Protein AF-A0A7J7K7X4-F1 (afdb_monomer)

Solvent-accessible surface area (backbone atoms only — not comparable to full-atom values): 6561 Å² total; per-residue (Å²): 119,65,66,62,53,52,51,54,50,49,52,53,44,46,75,70,38,30,32,57,57,53,58,51,73,90,39,52,44,64,34,58,81,95,41,101,43,37,88,40,77,41,82,55,85,66,88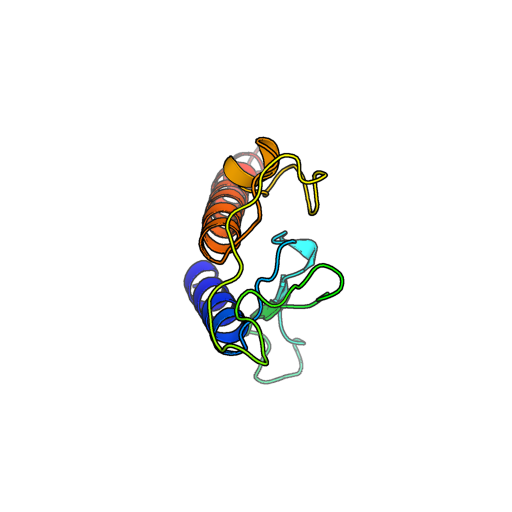,66,42,43,72,44,40,40,88,86,78,70,39,69,62,77,88,47,66,84,42,78,82,69,59,49,81,90,21,53,25,71,56,41,76,68,12,33,62,80,48,68,67,38,47,53,46,8,48,51,44,47,52,50,47,57,62,50,53,66,64,66,73,75,120

Nearest PDB structures (foldseek):
  2c47-assembly1_A  TM=9.979E-01  e=3.226E-15  Homo sapiens
  2izt-assembly1_A  TM=9.983E-01  e=2.068E-14  Homo sapiens
  5x18-assembly2_B  TM=9.748E-01  e=9.515E-14  Saccharomyces cerevisiae S288C
  6u6a-assembly1_A  TM=9.753E-01  e=1.087E-13  Candida albicans SC5314
  1csn-assembly1_A  TM=9.791E-01  e=1.514E-13  Schizosaccharomyces pombe

Structure (mmCIF, N/CA/C/O backbone):
data_AF-A0A7J7K7X4-F1
#
_entry.id   AF-A0A7J7K7X4-F1
#
loop_
_atom_site.group_PDB
_atom_site.id
_atom_site.type_symbol
_atom_site.label_atom_id
_atom_site.label_alt_id
_atom_site.label_comp_id
_atom_site.label_asym_id
_atom_site.label_entity_id
_atom_site.label_seq_id
_atom_site.pdbx_PDB_ins_code
_atom_site.Cartn_x
_atom_site.Cartn_y
_atom_site.Cartn_z
_atom_site.occupancy
_atom_site.B_iso_or_equiv
_atom_site.auth_seq_id
_atom_site.auth_comp_id
_atom_site.auth_asym_id
_atom_site.auth_atom_id
_atom_site.pdbx_PDB_model_num
ATOM 1 N N . MET A 1 1 ? 8.097 -9.548 -14.650 1.00 83.56 1 MET A N 1
ATOM 2 C CA . MET A 1 1 ? 7.019 -9.747 -13.651 1.00 83.56 1 MET A CA 1
ATOM 3 C C . MET A 1 1 ? 7.135 -8.717 -12.516 1.00 83.56 1 MET A C 1
ATOM 5 O O . MET A 1 1 ? 7.481 -9.081 -11.399 1.00 83.56 1 MET A O 1
ATOM 9 N N . ILE A 1 2 ? 6.899 -7.426 -12.792 1.00 95.00 2 ILE A N 1
ATOM 10 C CA . ILE A 1 2 ? 6.917 -6.367 -11.757 1.00 95.00 2 ILE A CA 1
ATOM 11 C C . ILE A 1 2 ? 5.682 -6.499 -10.858 1.00 95.00 2 ILE A C 1
ATOM 13 O O . ILE A 1 2 ? 5.827 -6.635 -9.649 1.00 95.00 2 ILE A O 1
ATOM 17 N N . ALA A 1 3 ? 4.490 -6.555 -11.464 1.00 97.38 3 ALA A N 1
ATOM 18 C CA . ALA A 1 3 ? 3.219 -6.642 -10.746 1.00 97.38 3 ALA A CA 1
ATOM 19 C C . ALA A 1 3 ? 3.177 -7.806 -9.745 1.00 97.38 3 ALA A C 1
ATOM 21 O O . ALA A 1 3 ? 2.852 -7.588 -8.586 1.00 97.38 3 ALA A O 1
ATOM 22 N N . VAL A 1 4 ? 3.603 -9.007 -10.160 1.00 98.25 4 VAL A N 1
ATOM 23 C CA . VAL A 1 4 ? 3.660 -10.190 -9.280 1.00 98.25 4 VAL A CA 1
ATOM 24 C C . VAL A 1 4 ? 4.536 -9.928 -8.054 1.00 98.25 4 VAL A C 1
ATOM 26 O O . VAL A 1 4 ? 4.071 -10.087 -6.936 1.00 98.25 4 VAL A O 1
ATOM 29 N N . GLN A 1 5 ? 5.763 -9.420 -8.238 1.00 98.44 5 GLN A N 1
ATOM 30 C CA . GLN A 1 5 ? 6.630 -9.115 -7.096 1.00 98.44 5 GLN A CA 1
ATOM 31 C C . GLN A 1 5 ? 6.014 -8.076 -6.156 1.00 98.44 5 GLN A C 1
ATOM 33 O O . GLN A 1 5 ? 6.204 -8.177 -4.951 1.00 98.44 5 GLN A O 1
ATOM 38 N N . LEU A 1 6 ? 5.321 -7.070 -6.691 1.00 98.62 6 LEU A N 1
ATOM 39 C CA . LEU A 1 6 ? 4.706 -6.012 -5.891 1.00 98.62 6 LEU A CA 1
ATOM 40 C C . LEU A 1 6 ? 3.491 -6.504 -5.101 1.00 98.62 6 LEU A C 1
ATOM 42 O O . LEU A 1 6 ? 3.343 -6.123 -3.942 1.00 98.62 6 LEU A O 1
ATOM 46 N N . VAL A 1 7 ? 2.685 -7.394 -5.684 1.00 98.69 7 VAL A N 1
ATOM 47 C CA . VAL A 1 7 ? 1.612 -8.090 -4.963 1.00 98.69 7 VAL A CA 1
ATOM 48 C C . VAL A 1 7 ? 2.201 -8.949 -3.844 1.00 98.69 7 VAL A C 1
ATOM 50 O O . VAL A 1 7 ? 1.769 -8.794 -2.707 1.00 98.69 7 VAL A O 1
ATOM 53 N N . ASP A 1 8 ? 3.262 -9.725 -4.104 1.00 98.56 8 ASP A N 1
ATOM 54 C CA . ASP A 1 8 ? 3.941 -10.516 -3.064 1.00 98.56 8 ASP A CA 1
ATOM 55 C C . ASP A 1 8 ? 4.492 -9.630 -1.928 1.00 98.56 8 ASP A C 1
ATOM 57 O O . ASP A 1 8 ? 4.488 -10.011 -0.757 1.00 98.56 8 ASP A O 1
ATOM 61 N N . ARG A 1 9 ? 5.014 -8.430 -2.247 1.00 98.62 9 ARG A N 1
ATOM 62 C CA . ARG A 1 9 ? 5.463 -7.478 -1.211 1.00 98.62 9 ARG A CA 1
ATOM 63 C C . ARG A 1 9 ? 4.298 -6.983 -0.377 1.00 98.62 9 ARG A C 1
ATOM 65 O O . ARG A 1 9 ? 4.439 -6.913 0.841 1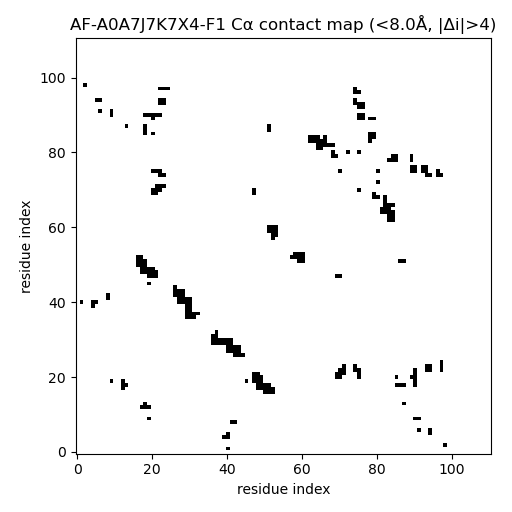.00 98.62 9 ARG A O 1
ATOM 72 N N . MET A 1 10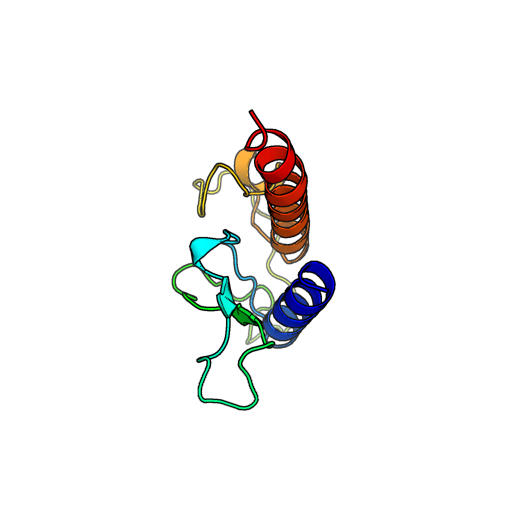 ? 3.185 -6.645 -1.016 1.00 98.81 10 MET A N 1
ATOM 73 C CA . MET A 1 10 ? 2.021 -6.140 -0.308 1.00 98.81 10 MET A CA 1
ATOM 74 C C . MET A 1 10 ? 1.386 -7.223 0.566 1.00 98.81 10 MET A C 1
ATOM 76 O O . MET A 1 10 ? 1.103 -6.971 1.733 1.00 98.81 10 MET A O 1
ATOM 80 N N . GLU A 1 11 ? 1.284 -8.451 0.058 1.00 98.88 11 GLU A N 1
ATOM 81 C CA . GLU A 1 11 ? 0.865 -9.619 0.835 1.00 98.88 11 GLU A CA 1
ATOM 82 C C . GLU A 1 11 ? 1.762 -9.820 2.062 1.00 98.88 11 GLU A C 1
ATOM 84 O O . GLU A 1 11 ? 1.263 -9.985 3.176 1.00 98.88 11 GLU A O 1
ATOM 89 N N . TYR A 1 12 ? 3.087 -9.734 1.896 1.00 98.81 12 TYR A N 1
ATOM 90 C CA . TYR A 1 12 ? 4.008 -9.848 3.024 1.00 98.81 12 TYR A CA 1
ATOM 91 C C . TYR A 1 12 ? 3.790 -8.743 4.068 1.00 98.81 12 TYR A C 1
ATOM 93 O O . TYR A 1 12 ? 3.731 -9.050 5.259 1.00 98.81 12 TYR A O 1
ATOM 101 N N . VAL A 1 13 ? 3.620 -7.481 3.659 1.00 98.81 13 VAL A N 1
ATOM 102 C CA . VAL A 1 13 ? 3.296 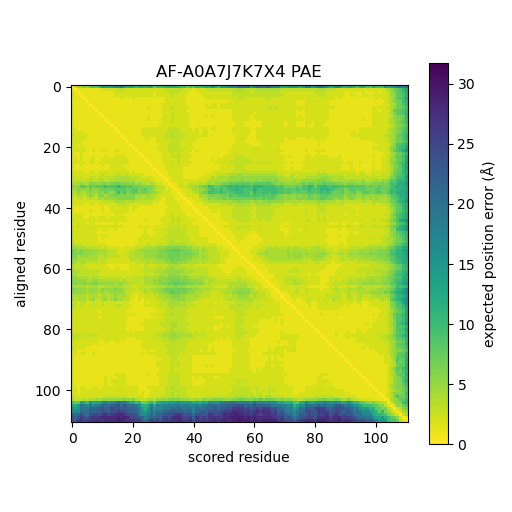-6.373 4.580 1.00 98.81 13 VAL A CA 1
ATOM 103 C C . VAL A 1 13 ? 1.982 -6.649 5.320 1.00 98.81 13 VAL A C 1
ATOM 105 O O . VAL A 1 13 ? 1.933 -6.567 6.549 1.00 98.81 13 VAL A O 1
ATOM 108 N N . HIS A 1 14 ? 0.946 -7.082 4.600 1.00 98.88 14 HIS A N 1
ATOM 109 C CA . HIS A 1 14 ? -0.362 -7.420 5.168 1.00 98.88 14 HIS A CA 1
ATOM 110 C C . HIS A 1 14 ? -0.303 -8.615 6.129 1.00 98.88 14 HIS A C 1
ATOM 112 O O . HIS A 1 14 ? -1.036 -8.637 7.121 1.00 98.88 14 HIS A O 1
ATOM 118 N N . SER A 1 15 ? 0.600 -9.574 5.893 1.00 98.56 15 SER A N 1
ATOM 119 C CA . SER A 1 15 ? 0.865 -10.707 6.797 1.00 98.56 15 SER A CA 1
ATOM 120 C C . SER A 1 15 ? 1.500 -10.282 8.127 1.00 98.56 15 SER A C 1
ATOM 122 O O . SER A 1 15 ? 1.459 -11.027 9.104 1.00 98.56 15 SER A O 1
ATOM 124 N N . LYS A 1 16 ? 2.076 -9.075 8.184 1.00 98.38 16 LYS A N 1
ATOM 125 C CA . LYS A 1 16 ? 2.609 -8.455 9.404 1.00 98.38 16 LYS A CA 1
ATOM 126 C C . LYS A 1 16 ? 1.604 -7.525 10.081 1.00 98.38 16 LYS A C 1
ATOM 128 O O . LYS A 1 16 ? 2.009 -6.701 10.887 1.00 98.38 16 LYS A O 1
ATOM 133 N N . ASN A 1 17 ? 0.309 -7.666 9.775 1.00 98.50 17 ASN A N 1
ATOM 134 C CA . ASN A 1 17 ? -0.784 -6.849 10.316 1.00 98.50 17 ASN A CA 1
ATOM 135 C C . ASN A 1 17 ? -0.713 -5.357 9.955 1.00 98.50 17 ASN A C 1
ATOM 137 O O . ASN A 1 17 ? -1.425 -4.549 10.549 1.00 98.50 17 ASN A O 1
ATOM 141 N N . LEU A 1 18 ? 0.083 -4.994 8.947 1.00 98.75 18 LEU A N 1
ATOM 142 C CA . LEU A 1 18 ? 0.256 -3.620 8.484 1.00 9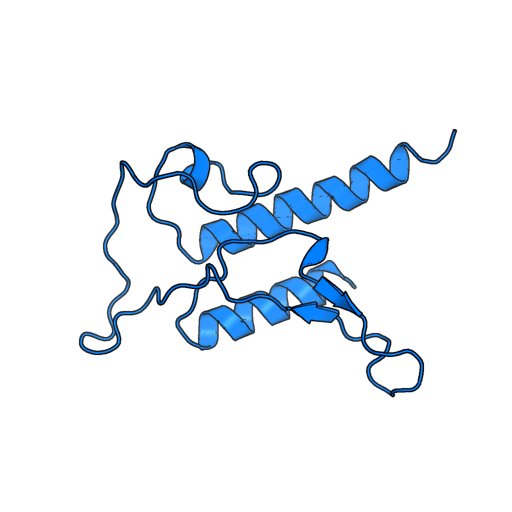8.75 18 LEU A CA 1
ATOM 143 C C . LEU A 1 18 ? -0.456 -3.391 7.150 1.00 98.75 18 LEU A C 1
ATOM 145 O O . LEU A 1 18 ? -0.525 -4.287 6.318 1.00 98.75 18 LEU A O 1
ATOM 149 N N . ILE A 1 19 ? -0.952 -2.178 6.943 1.00 98.81 19 ILE A N 1
ATOM 150 C CA . ILE A 1 19 ? -1.280 -1.614 5.627 1.00 98.81 19 ILE A CA 1
ATOM 151 C C . ILE A 1 19 ? -0.261 -0.529 5.295 1.00 98.81 19 ILE A C 1
ATOM 153 O O . ILE A 1 19 ? 0.231 0.155 6.197 1.00 98.81 19 ILE A O 1
ATOM 157 N N . TYR A 1 20 ? 0.075 -0.387 4.017 1.00 98.88 20 TYR A N 1
ATOM 158 C CA . TYR A 1 20 ? 1.210 0.422 3.577 1.00 98.88 20 TYR A CA 1
ATOM 159 C C . TYR A 1 20 ? 0.855 1.897 3.349 1.00 98.88 20 TYR A C 1
ATOM 161 O O . TYR A 1 20 ? 1.586 2.781 3.789 1.00 98.88 20 TYR A O 1
ATOM 169 N N . ARG A 1 21 ? -0.300 2.162 2.729 1.00 98.69 21 ARG A N 1
ATOM 170 C CA . ARG A 1 21 ? -0.954 3.476 2.577 1.00 98.69 21 ARG A CA 1
ATOM 171 C C . ARG A 1 21 ? -0.267 4.523 1.693 1.00 98.69 21 ARG A C 1
ATOM 173 O O . ARG A 1 21 ? -0.900 5.541 1.420 1.00 98.69 21 ARG A O 1
ATOM 180 N N . ASP A 1 22 ? 0.952 4.297 1.202 1.00 98.56 22 ASP A N 1
ATOM 181 C CA . ASP A 1 22 ? 1.641 5.235 0.294 1.00 98.56 22 ASP A CA 1
ATOM 182 C C . ASP A 1 22 ? 2.247 4.554 -0.939 1.00 98.56 22 ASP A C 1
ATOM 184 O O . ASP A 1 22 ? 3.423 4.705 -1.268 1.00 98.56 22 ASP A O 1
ATOM 188 N N . VAL A 1 23 ? 1.430 3.757 -1.631 1.00 98.69 23 VAL A N 1
ATOM 189 C CA . VAL A 1 23 ? 1.823 3.107 -2.886 1.00 98.69 23 VAL A CA 1
ATOM 190 C C . VAL A 1 23 ? 2.133 4.163 -3.948 1.00 98.69 23 VAL A C 1
ATOM 192 O O . VAL A 1 23 ? 1.247 4.894 -4.388 1.00 98.69 23 VAL A O 1
ATOM 195 N N . LYS A 1 24 ? 3.394 4.206 -4.382 1.00 98.19 24 LYS A N 1
ATOM 196 C CA . LYS A 1 24 ? 3.885 5.043 -5.480 1.00 98.19 24 LYS A CA 1
ATOM 197 C C . LYS A 1 24 ? 5.194 4.471 -6.046 1.00 98.19 24 LYS A C 1
ATOM 199 O O . LYS A 1 24 ? 5.917 3.814 -5.292 1.00 98.19 24 LYS A O 1
ATOM 204 N N . PRO A 1 25 ? 5.522 4.690 -7.334 1.00 97.88 25 PRO A N 1
ATOM 205 C CA . PRO A 1 25 ? 6.728 4.145 -7.964 1.00 97.88 25 PRO A CA 1
ATOM 206 C C . PRO A 1 25 ? 8.022 4.423 -7.194 1.00 97.88 25 PRO A C 1
ATOM 208 O O . PRO A 1 25 ? 8.890 3.560 -7.111 1.00 97.88 25 PRO A O 1
ATOM 211 N N . GLU A 1 26 ? 8.129 5.609 -6.601 1.00 98.12 26 GLU A N 1
ATOM 212 C CA . GLU A 1 26 ? 9.307 6.110 -5.894 1.00 98.12 26 GLU A CA 1
ATOM 213 C C . GLU A 1 26 ? 9.669 5.257 -4.669 1.00 98.12 26 GLU A C 1
ATOM 215 O O . GLU A 1 26 ? 10.837 5.187 -4.288 1.00 98.12 26 GLU A O 1
ATOM 220 N N . ASN A 1 27 ? 8.689 4.556 -4.090 1.00 98.69 27 ASN A N 1
ATOM 221 C CA . ASN A 1 27 ? 8.887 3.702 -2.922 1.00 98.69 27 ASN A CA 1
ATOM 222 C C . ASN A 1 27 ? 9.210 2.237 -3.273 1.00 98.69 27 ASN A C 1
ATOM 224 O O . ASN A 1 27 ? 9.367 1.404 -2.373 1.00 98.69 27 ASN A O 1
ATOM 228 N N . PHE A 1 28 ? 9.330 1.900 -4.562 1.00 98.25 28 PHE A N 1
ATOM 229 C CA . PHE A 1 28 ? 9.690 0.559 -5.019 1.00 98.25 28 PHE A CA 1
ATOM 230 C C . PHE A 1 28 ? 11.035 0.560 -5.743 1.00 98.25 28 PHE A C 1
ATOM 232 O O . PHE A 1 28 ? 11.159 1.028 -6.872 1.00 98.25 28 PHE A O 1
ATOM 239 N N . LEU A 1 29 ? 12.055 -0.021 -5.106 1.00 97.88 29 LEU A N 1
ATOM 240 C CA . LEU A 1 29 ? 13.433 0.016 -5.598 1.00 97.88 29 LEU A CA 1
ATOM 241 C C . LEU A 1 29 ? 13.928 -1.360 -6.044 1.00 97.88 29 LEU A C 1
ATOM 243 O O . LEU A 1 29 ? 13.658 -2.384 -5.410 1.00 97.88 29 LEU A O 1
ATOM 247 N N . ILE A 1 30 ? 14.720 -1.387 -7.114 1.00 96.94 30 ILE A N 1
ATOM 248 C CA . ILE A 1 30 ? 15.429 -2.596 -7.547 1.00 96.94 30 ILE A CA 1
ATOM 249 C C . ILE A 1 30 ? 16.683 -2.820 -6.699 1.00 96.94 30 ILE A C 1
ATOM 251 O O . ILE A 1 30 ? 17.320 -1.878 -6.225 1.00 96.94 30 ILE A O 1
ATOM 255 N N . GLY A 1 31 ? 17.053 -4.084 -6.492 1.00 95.50 31 GLY A N 1
ATOM 256 C CA . GLY A 1 31 ? 18.297 -4.410 -5.801 1.00 95.50 31 GLY A CA 1
ATOM 257 C C . GLY A 1 31 ? 19.535 -3.876 -6.532 1.00 95.50 31 GLY A C 1
ATOM 258 O O . GLY A 1 31 ? 19.538 -3.660 -7.743 1.00 95.50 31 GLY A O 1
ATOM 259 N N . ARG A 1 32 ? 20.632 -3.698 -5.790 1.00 95.31 32 ARG A N 1
ATOM 260 C CA . ARG A 1 32 ? 21.904 -3.203 -6.342 1.00 95.31 32 ARG A CA 1
ATOM 261 C C . ARG A 1 32 ? 22.440 -4.142 -7.429 1.00 95.31 32 ARG A C 1
ATOM 263 O O . ARG A 1 32 ? 22.470 -5.358 -7.221 1.00 95.31 32 ARG A O 1
ATOM 270 N N . GLN A 1 33 ? 22.941 -3.567 -8.526 1.00 93.62 33 GLN A N 1
ATOM 271 C CA . GLN A 1 33 ? 23.456 -4.305 -9.691 1.00 93.62 33 GLN A CA 1
ATOM 272 C C . GLN A 1 33 ? 24.557 -5.316 -9.340 1.00 93.62 33 GLN A C 1
ATOM 274 O O . GLN A 1 33 ? 24.574 -6.412 -9.886 1.00 93.62 33 GLN A O 1
ATOM 279 N N . SER A 1 34 ? 25.425 -4.990 -8.379 1.00 94.75 34 SER A N 1
ATOM 280 C CA . SER A 1 34 ? 26.516 -5.862 -7.922 1.00 94.75 34 SER A CA 1
ATOM 281 C C . SER A 1 34 ? 26.065 -7.063 -7.078 1.00 94.75 34 SER A C 1
ATOM 283 O O . SER A 1 34 ? 26.897 -7.826 -6.594 1.00 94.75 34 SER A O 1
ATOM 285 N N . THR A 1 35 ? 24.759 -7.241 -6.853 1.00 93.56 35 THR A N 1
ATOM 286 C CA . THR A 1 35 ? 24.218 -8.298 -5.990 1.00 93.56 35 THR A CA 1
ATOM 287 C C . THR A 1 35 ? 23.350 -9.273 -6.775 1.00 93.56 35 THR A C 1
ATOM 289 O O . THR A 1 35 ? 22.673 -8.898 -7.730 1.00 93.56 35 THR A O 1
ATOM 292 N N . ARG A 1 36 ? 23.236 -10.515 -6.283 1.00 92.94 36 ARG A N 1
ATOM 293 C CA . ARG A 1 36 ? 22.290 -11.520 -6.814 1.00 92.94 36 ARG A CA 1
ATOM 294 C C . ARG A 1 36 ? 20.807 -11.123 -6.671 1.00 92.94 36 ARG A C 1
ATOM 296 O O . ARG A 1 36 ? 19.932 -11.864 -7.103 1.00 92.94 36 ARG A O 1
ATOM 303 N N . ARG A 1 37 ? 20.510 -9.974 -6.047 1.00 91.62 37 ARG A N 1
ATOM 304 C CA . ARG A 1 37 ? 19.160 -9.429 -5.829 1.00 91.62 37 ARG A CA 1
ATOM 305 C C . ARG A 1 37 ? 18.806 -8.291 -6.792 1.00 91.62 37 ARG A C 1
ATOM 307 O O . ARG A 1 37 ? 17.775 -7.660 -6.605 1.00 91.62 37 ARG A O 1
ATOM 314 N N . ASN A 1 38 ? 19.619 -8.027 -7.813 1.00 92.75 38 ASN A N 1
ATOM 315 C CA . ASN A 1 38 ? 19.382 -6.974 -8.810 1.00 92.75 38 ASN A CA 1
ATOM 316 C C . ASN A 1 38 ? 18.003 -7.040 -9.508 1.00 92.75 38 ASN A C 1
ATOM 318 O O . ASN A 1 38 ? 17.459 -6.014 -9.893 1.00 92.75 38 ASN A O 1
ATOM 322 N N . HIS A 1 39 ? 17.409 -8.229 -9.621 1.00 93.50 39 HIS A N 1
ATOM 323 C CA . HIS A 1 39 ? 16.077 -8.454 -10.197 1.00 93.50 39 HIS A CA 1
ATOM 324 C C . HIS A 1 39 ? 14.926 -8.377 -9.172 1.00 93.50 39 HIS A C 1
ATOM 326 O O . HIS A 1 39 ? 13.756 -8.516 -9.542 1.00 93.50 39 HIS A O 1
ATOM 332 N N . LYS A 1 40 ? 15.238 -8.220 -7.877 1.00 96.81 40 LYS A N 1
ATOM 333 C CA . LYS A 1 40 ? 14.247 -8.153 -6.797 1.00 96.81 40 LYS A CA 1
ATOM 334 C C . 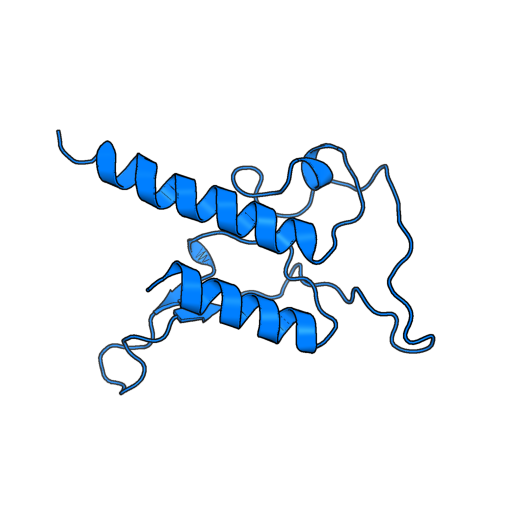LYS A 1 40 ? 13.808 -6.714 -6.570 1.00 96.81 40 LYS A C 1
ATOM 336 O O . LYS A 1 40 ? 14.646 -5.830 -6.395 1.00 96.81 40 LYS A O 1
ATOM 341 N N . ILE A 1 41 ? 12.495 -6.517 -6.504 1.00 97.94 41 ILE A N 1
ATOM 342 C CA . ILE A 1 41 ? 11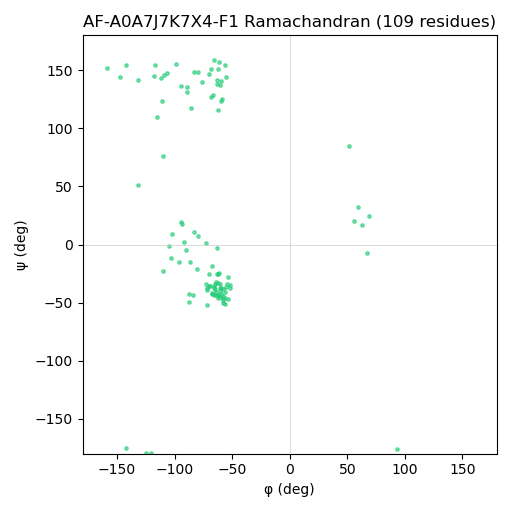.890 -5.248 -6.098 1.00 97.94 41 ILE A CA 1
ATOM 343 C C . ILE A 1 41 ? 11.696 -5.255 -4.582 1.00 97.94 41 ILE A C 1
ATOM 345 O O . ILE A 1 41 ? 11.261 -6.260 -4.006 1.00 97.94 41 ILE A O 1
ATOM 349 N N . HIS A 1 42 ? 12.044 -4.144 -3.946 1.00 97.81 42 HIS A N 1
ATOM 350 C CA . HIS A 1 42 ? 11.941 -3.902 -2.514 1.00 97.81 42 HIS A CA 1
ATOM 351 C C . HIS A 1 42 ? 10.977 -2.745 -2.280 1.00 97.81 42 HIS A C 1
ATOM 353 O O . HIS A 1 42 ? 10.941 -1.809 -3.072 1.00 97.81 42 HIS A O 1
ATOM 359 N N . ILE A 1 43 ? 10.219 -2.824 -1.193 1.00 98.38 43 ILE A N 1
ATOM 360 C CA . ILE A 1 43 ? 9.397 -1.727 -0.689 1.00 98.38 43 ILE A CA 1
ATOM 361 C C . ILE A 1 43 ? 10.203 -0.968 0.370 1.00 98.38 43 ILE A C 1
ATOM 363 O O . ILE A 1 43 ? 10.887 -1.595 1.185 1.00 98.38 43 ILE A O 1
ATOM 367 N N . ILE A 1 44 ? 10.161 0.359 0.332 1.00 98.44 44 ILE A N 1
ATOM 368 C CA . ILE A 1 44 ? 10.809 1.245 1.310 1.00 98.44 44 ILE A CA 1
ATOM 369 C C . ILE A 1 44 ? 9.782 2.202 1.923 1.00 98.44 44 ILE A C 1
ATOM 371 O O . ILE A 1 44 ? 8.612 2.124 1.583 1.00 98.44 44 ILE A O 1
ATOM 375 N N . ASP A 1 45 ? 10.220 3.084 2.822 1.00 98.06 45 ASP A N 1
ATOM 376 C CA . ASP A 1 45 ? 9.408 4.155 3.420 1.00 98.06 45 ASP A CA 1
ATOM 377 C C . ASP A 1 45 ? 8.069 3.684 4.020 1.00 98.06 45 ASP A C 1
ATOM 379 O O . ASP A 1 45 ? 7.011 3.727 3.400 1.00 98.06 45 ASP A O 1
ATOM 383 N N . PHE A 1 46 ? 8.127 3.228 5.271 1.00 98.44 46 PHE A N 1
ATOM 384 C CA . PHE A 1 46 ? 6.956 2.814 6.046 1.00 98.44 46 PHE A CA 1
ATOM 385 C C . PHE A 1 46 ? 6.389 3.956 6.908 1.00 98.44 46 PHE A C 1
ATOM 387 O O . PHE A 1 46 ? 5.635 3.691 7.841 1.00 98.44 46 PHE A O 1
ATOM 394 N N . GLY A 1 47 ? 6.731 5.221 6.623 1.00 98.38 47 GLY A N 1
ATOM 395 C CA . GLY A 1 47 ? 6.352 6.362 7.466 1.00 98.38 47 GLY A CA 1
ATOM 396 C C . GLY A 1 47 ? 4.839 6.577 7.611 1.00 98.38 47 GLY A C 1
ATOM 397 O O . GLY A 1 47 ? 4.391 7.132 8.611 1.00 98.38 47 GLY A O 1
ATOM 398 N N . LEU A 1 48 ? 4.044 6.107 6.642 1.00 98.31 48 LEU A N 1
ATOM 399 C CA . LEU A 1 48 ? 2.576 6.186 6.657 1.00 98.31 48 LEU A CA 1
ATOM 400 C C . LEU A 1 48 ? 1.883 4.852 6.965 1.00 98.31 48 LEU A C 1
ATOM 402 O O . LEU A 1 48 ? 0.646 4.814 7.041 1.00 98.31 48 LEU A O 1
ATOM 406 N N . ALA A 1 49 ? 2.659 3.783 7.161 1.00 98.44 49 ALA A N 1
ATOM 407 C CA . ALA A 1 49 ? 2.129 2.461 7.449 1.00 98.44 49 ALA A CA 1
ATOM 408 C C . ALA A 1 49 ? 1.344 2.456 8.766 1.00 98.44 49 ALA A C 1
ATOM 410 O O . ALA A 1 49 ? 1.589 3.247 9.679 1.00 98.44 49 ALA A O 1
ATOM 411 N N . LYS A 1 50 ? 0.360 1.563 8.859 1.00 98.12 50 LYS A N 1
ATOM 412 C CA . LYS A 1 50 ? -0.541 1.492 10.011 1.00 98.12 50 LYS A CA 1
ATOM 413 C C . LYS A 1 50 ? -0.968 0.057 10.278 1.00 98.12 50 LYS A C 1
ATOM 415 O O . LYS A 1 50 ? -1.203 -0.696 9.339 1.00 98.12 50 LYS A O 1
ATOM 420 N N . GLU A 1 51 ? -1.128 -0.306 11.546 1.00 98.44 51 GLU A N 1
ATOM 421 C CA . GLU A 1 51 ? -1.728 -1.586 11.921 1.00 98.44 51 GLU A CA 1
ATOM 422 C C . GLU A 1 51 ? -3.221 -1.620 11.560 1.00 98.44 51 GLU A C 1
ATOM 424 O O . GLU A 1 51 ? -3.990 -0.726 11.924 1.00 98.44 51 GLU A O 1
ATOM 429 N N . TYR A 1 52 ? -3.635 -2.650 10.817 1.00 98.56 52 TYR A N 1
ATOM 430 C CA . TYR A 1 52 ? -5.045 -2.886 10.479 1.00 98.56 52 TYR A CA 1
ATOM 431 C C . TYR A 1 52 ? -5.673 -4.012 11.310 1.00 98.56 52 TYR A C 1
ATOM 433 O O . TYR A 1 52 ? -6.895 -4.165 11.293 1.00 98.56 52 TYR A O 1
ATOM 441 N N . ILE A 1 53 ? -4.853 -4.774 12.038 1.00 98.44 53 ILE A N 1
ATOM 442 C CA . ILE A 1 53 ? -5.281 -5.695 13.090 1.00 98.44 53 ILE A CA 1
ATOM 443 C C . ILE A 1 53 ? -4.813 -5.117 14.418 1.00 98.44 53 ILE A C 1
ATOM 445 O O . ILE A 1 53 ? -3.626 -4.873 14.599 1.00 98.44 53 ILE A O 1
ATOM 449 N N . ASP A 1 54 ? -5.751 -4.919 15.331 1.00 95.12 54 ASP A N 1
ATOM 450 C CA . ASP A 1 54 ? -5.481 -4.435 16.676 1.00 95.12 54 ASP A CA 1
ATOM 451 C C . ASP A 1 54 ? -4.677 -5.492 17.473 1.00 95.12 54 ASP A C 1
ATOM 453 O O . ASP A 1 54 ? -5.054 -6.675 17.486 1.00 95.12 54 ASP A O 1
ATOM 457 N N . PRO A 1 55 ? -3.546 -5.114 18.097 1.00 91.88 55 PRO A N 1
ATOM 458 C CA . PRO A 1 55 ? -2.623 -6.066 18.704 1.00 91.88 55 PRO A CA 1
ATOM 459 C C . PRO A 1 55 ? -3.191 -6.737 19.957 1.00 91.88 55 PRO A C 1
ATOM 461 O O . PRO A 1 55 ? -2.799 -7.873 20.238 1.00 91.88 55 PRO A O 1
ATOM 464 N N . ASP A 1 56 ? -4.131 -6.103 20.656 1.00 95.44 56 ASP A N 1
ATOM 465 C CA . ASP A 1 56 ? -4.712 -6.617 21.896 1.00 95.44 56 ASP A CA 1
ATOM 466 C C . ASP A 1 56 ? -5.911 -7.522 21.601 1.00 95.44 56 ASP A C 1
ATOM 468 O O . ASP A 1 56 ? -6.000 -8.659 22.064 1.00 95.44 56 ASP A O 1
ATOM 472 N N . THR A 1 57 ? -6.827 -7.044 20.762 1.00 96.94 57 THR A N 1
ATOM 473 C CA . THR A 1 57 ? -8.088 -7.727 20.450 1.00 96.94 57 THR A CA 1
ATOM 474 C C . THR A 1 57 ? -7.970 -8.733 19.307 1.00 96.94 57 THR A C 1
ATOM 476 O O . THR A 1 57 ? -8.880 -9.542 19.118 1.00 96.94 57 THR A O 1
ATOM 479 N N . LYS A 1 58 ? -6.885 -8.675 18.520 1.00 97.00 58 LYS A N 1
ATOM 480 C CA . LYS A 1 58 ? -6.672 -9.451 17.281 1.00 97.00 58 LYS A CA 1
ATOM 481 C C . LYS A 1 58 ? -7.777 -9.266 16.235 1.00 97.00 58 LYS A C 1
ATOM 483 O O . LYS A 1 58 ? -7.935 -10.094 15.338 1.00 97.00 58 LYS A O 1
ATOM 488 N N . LYS A 1 59 ? -8.547 -8.180 16.332 1.00 98.25 59 LYS A N 1
ATOM 489 C CA . LYS A 1 59 ? -9.637 -7.850 15.406 1.00 98.25 59 LYS A CA 1
ATOM 490 C C . LYS A 1 59 ? -9.185 -6.828 14.375 1.00 98.25 59 LYS A C 1
ATOM 492 O O . LYS A 1 59 ? -8.283 -6.033 14.612 1.00 98.25 59 LYS A O 1
ATOM 497 N N . HIS A 1 60 ? -9.853 -6.835 13.227 1.00 98.62 60 HIS A N 1
ATOM 498 C CA . HIS A 1 60 ? -9.678 -5.792 12.224 1.00 98.62 60 HIS A CA 1
ATOM 499 C C . HIS A 1 60 ? -10.122 -4.431 12.779 1.00 98.62 60 HIS A C 1
ATOM 501 O O . HIS A 1 60 ? -11.137 -4.353 13.476 1.00 98.62 60 HIS A O 1
ATOM 507 N N . ILE A 1 61 ? -9.400 -3.360 12.433 1.00 97.88 61 ILE A N 1
ATOM 508 C CA . ILE A 1 61 ? -9.777 -1.988 12.795 1.00 97.88 61 ILE A CA 1
ATOM 509 C C . ILE A 1 61 ? -11.205 -1.667 12.320 1.00 97.88 61 ILE A C 1
ATOM 511 O O . ILE A 1 61 ? -11.615 -2.122 11.245 1.00 97.88 61 ILE A O 1
ATOM 515 N N . PRO A 1 62 ? -11.982 -0.884 13.088 1.00 97.69 62 PRO A N 1
ATOM 516 C CA . PRO A 1 62 ? -13.334 -0.524 12.692 1.00 97.69 62 PRO A CA 1
ATOM 517 C C . PRO A 1 62 ? -13.316 0.403 11.476 1.00 97.69 62 PRO A C 1
ATOM 519 O O . PRO A 1 62 ? -12.399 1.208 11.292 1.00 97.69 62 PRO A O 1
ATOM 522 N N . PHE A 1 63 ? -14.374 0.326 10.675 1.00 98.00 63 PHE A N 1
ATOM 523 C CA . PHE A 1 63 ? -14.622 1.293 9.615 1.00 98.00 63 PHE A CA 1
ATOM 524 C C . PHE A 1 63 ? -14.838 2.695 10.205 1.00 98.00 63 PHE A C 1
ATOM 526 O O . PHE A 1 63 ? -15.513 2.850 11.224 1.00 98.00 63 PHE A O 1
ATOM 533 N N . LYS A 1 64 ? -14.259 3.712 9.562 1.00 97.81 64 LYS A N 1
ATOM 534 C CA . LYS A 1 64 ? -14.447 5.131 9.892 1.00 97.81 64 LYS A CA 1
ATOM 535 C C . LYS A 1 64 ? -14.499 5.949 8.606 1.00 97.81 64 LYS A C 1
ATOM 537 O O . LYS A 1 64 ? -13.903 5.561 7.603 1.00 97.81 64 LYS A O 1
ATOM 542 N N . GLU A 1 65 ? -15.157 7.095 8.676 1.00 97.50 65 GLU A N 1
ATOM 543 C CA . GLU A 1 65 ? -15.196 8.106 7.616 1.00 97.50 65 GLU A CA 1
ATOM 544 C C . GLU A 1 65 ? -14.634 9.435 8.139 1.00 97.50 65 GLU A C 1
ATOM 546 O O . GLU A 1 65 ? -14.203 9.518 9.294 1.00 97.50 65 GLU A O 1
ATOM 551 N N . ASN A 1 66 ? -14.621 10.468 7.293 1.00 96.88 66 ASN A N 1
ATOM 552 C CA . ASN A 1 66 ? -14.079 11.797 7.600 1.00 96.88 66 ASN A CA 1
ATOM 553 C C . ASN A 1 66 ? -12.586 11.779 7.983 1.00 96.88 66 ASN A C 1
ATOM 555 O O . ASN A 1 66 ? -12.121 12.571 8.802 1.00 96.88 66 ASN A O 1
ATOM 559 N N . LYS A 1 67 ? -11.819 10.850 7.406 1.00 97.31 67 LYS A N 1
ATOM 560 C CA . LYS A 1 67 ? -10.360 10.804 7.530 1.00 97.31 67 LYS A CA 1
ATOM 561 C C . LYS A 1 67 ? -9.729 11.871 6.639 1.00 97.31 67 LYS A C 1
ATOM 563 O O . LYS A 1 67 ? -10.127 12.032 5.489 1.00 97.31 67 LYS A O 1
ATOM 568 N N . SER A 1 68 ? -8.691 12.536 7.140 1.00 94.88 68 SER A N 1
ATOM 569 C CA . SER A 1 68 ? -7.831 13.379 6.307 1.00 94.88 68 SER A CA 1
ATOM 570 C C . SER A 1 68 ? -7.178 12.550 5.201 1.00 94.88 68 SER A C 1
ATOM 572 O O . SER A 1 68 ? -6.725 11.426 5.453 1.00 94.88 68 SER A O 1
ATOM 574 N N . LEU A 1 69 ? -7.078 13.118 3.997 1.00 93.94 69 LEU A N 1
ATOM 575 C CA . LEU A 1 69 ? -6.370 12.477 2.893 1.00 93.94 69 LEU A CA 1
ATOM 576 C C . LEU A 1 69 ? -4.915 12.222 3.302 1.00 93.94 69 LEU A C 1
ATOM 578 O O . LEU A 1 69 ? -4.207 13.128 3.734 1.00 93.94 69 LEU A O 1
ATOM 582 N N . THR A 1 70 ? -4.484 10.969 3.188 1.00 95.31 70 THR A N 1
ATOM 583 C CA . THR A 1 70 ? -3.115 10.540 3.488 1.00 95.31 70 THR A CA 1
ATOM 584 C C . THR A 1 70 ? -2.595 9.689 2.337 1.00 95.31 70 THR A C 1
ATOM 586 O O . THR A 1 70 ? -3.340 8.873 1.796 1.00 95.31 70 THR A O 1
ATOM 589 N N . GLY A 1 71 ? -1.316 9.853 2.000 1.00 96.19 71 GLY A N 1
ATOM 590 C CA . GLY A 1 71 ? -0.672 9.185 0.869 1.00 96.19 71 GLY A CA 1
ATOM 591 C C . GLY A 1 71 ? -0.707 10.025 -0.409 1.00 96.19 71 GLY A C 1
ATOM 592 O O . GLY A 1 71 ? -1.146 11.177 -0.422 1.00 96.19 71 GLY A O 1
ATOM 593 N N . THR A 1 72 ? -0.220 9.447 -1.502 1.00 97.56 72 THR A N 1
ATOM 594 C CA . THR A 1 72 ? -0.032 10.160 -2.772 1.00 97.56 72 THR A CA 1
ATOM 595 C C . THR A 1 72 ? -1.304 10.188 -3.633 1.00 97.56 72 THR A C 1
ATOM 597 O O . THR A 1 72 ? -1.778 9.153 -4.103 1.00 97.56 72 THR A O 1
ATOM 600 N N . ALA A 1 73 ? -1.840 11.391 -3.893 1.00 97.25 73 ALA A N 1
ATOM 601 C CA . ALA A 1 73 ? -3.153 11.617 -4.52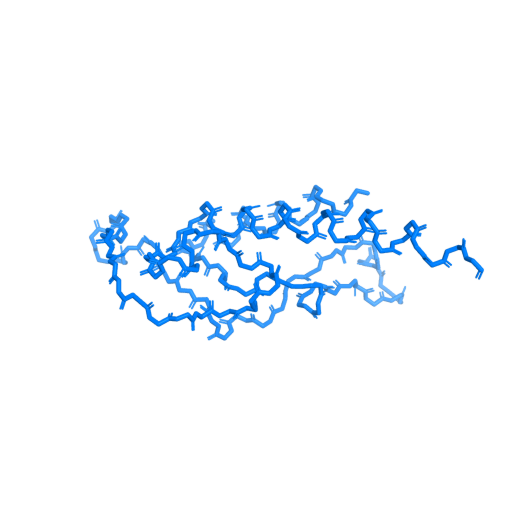8 1.00 97.25 73 ALA A CA 1
ATOM 602 C C . ALA A 1 73 ? -3.357 10.919 -5.884 1.00 97.25 73 ALA A C 1
ATOM 604 O O . ALA A 1 73 ? -4.464 10.481 -6.189 1.00 97.25 73 ALA A O 1
ATOM 605 N N . ARG A 1 74 ? -2.290 10.795 -6.686 1.00 97.62 74 ARG A N 1
ATOM 606 C CA . ARG A 1 74 ? -2.332 10.159 -8.014 1.00 97.62 74 ARG A CA 1
ATOM 607 C C . ARG A 1 74 ? -2.672 8.668 -7.954 1.00 97.62 74 ARG A C 1
ATOM 609 O O . ARG A 1 74 ? -3.289 8.162 -8.884 1.00 97.62 74 ARG A O 1
ATOM 616 N N . TYR A 1 75 ? -2.229 7.974 -6.908 1.00 98.31 75 TYR A N 1
ATOM 617 C CA . TYR A 1 75 ? -2.300 6.513 -6.833 1.00 98.31 75 TYR A CA 1
ATOM 618 C C . TYR A 1 75 ? -3.319 6.023 -5.807 1.00 98.31 75 TYR A C 1
ATOM 620 O O . TYR A 1 75 ? -3.792 4.901 -5.937 1.00 98.31 75 TYR A O 1
ATOM 628 N N . MET A 1 76 ? -3.675 6.830 -4.803 1.00 98.38 76 MET A N 1
ATOM 629 C CA . MET A 1 76 ? -4.591 6.409 -3.737 1.00 98.38 76 MET A CA 1
ATOM 630 C C . MET A 1 76 ? -5.953 5.917 -4.259 1.00 98.38 76 MET A C 1
ATOM 632 O O . MET A 1 76 ? -6.410 6.311 -5.332 1.00 98.38 76 MET A O 1
ATOM 636 N N . SER A 1 77 ? -6.605 5.061 -3.472 1.00 98.75 77 SER A N 1
ATOM 637 C CA . SER A 1 77 ? -7.918 4.503 -3.802 1.00 98.75 77 SER A CA 1
ATOM 638 C C . SER A 1 77 ? -9.022 5.564 -3.826 1.00 98.75 77 SER A C 1
ATOM 640 O O . SER A 1 77 ? -8.947 6.596 -3.150 1.00 98.75 77 SER A O 1
ATOM 642 N N . ILE A 1 78 ? -10.118 5.259 -4.517 1.00 98.62 78 ILE A N 1
ATOM 643 C CA . ILE A 1 78 ? -11.366 6.029 -4.473 1.00 98.62 78 ILE A CA 1
ATOM 644 C C . ILE A 1 78 ? -11.869 6.132 -3.027 1.00 98.62 78 ILE A C 1
ATOM 646 O O . ILE A 1 78 ? -12.303 7.195 -2.588 1.00 98.62 78 ILE A O 1
ATOM 650 N N . GLY A 1 79 ? -11.768 5.046 -2.252 1.00 98.50 79 GLY A N 1
ATOM 651 C CA . GLY A 1 79 ? -12.130 5.046 -0.833 1.00 98.50 79 GLY A CA 1
ATOM 652 C C . GLY A 1 79 ? -11.345 6.072 -0.011 1.00 98.50 79 GLY A C 1
ATOM 653 O O . GLY A 1 79 ? -11.930 6.743 0.840 1.00 98.50 79 GLY A O 1
ATOM 654 N N . THR A 1 80 ? -10.054 6.243 -0.312 1.00 98.38 80 THR A N 1
ATOM 655 C CA . THR A 1 80 ? -9.188 7.233 0.344 1.00 98.38 80 THR A CA 1
ATOM 656 C C . THR A 1 80 ? -9.617 8.660 -0.007 1.00 98.38 80 THR A C 1
ATOM 658 O O . THR A 1 80 ? -9.722 9.495 0.890 1.00 98.38 80 THR A O 1
ATOM 661 N N . HIS A 1 81 ? -9.946 8.934 -1.277 1.00 98.31 81 HIS A N 1
ATOM 662 C CA . HIS A 1 81 ? -10.494 10.235 -1.703 1.00 98.31 81 HIS A CA 1
ATOM 663 C C . HIS A 1 81 ? -11.820 10.576 -1.013 1.00 98.31 81 HIS A C 1
ATOM 665 O O . HIS A 1 81 ? -12.072 11.733 -0.695 1.00 98.31 81 HIS A O 1
ATOM 671 N N . LEU A 1 82 ? -12.646 9.568 -0.723 1.00 98.25 82 LEU A N 1
ATOM 672 C CA . LEU A 1 82 ? -13.903 9.717 0.020 1.00 98.25 82 LEU A CA 1
ATOM 673 C C . LEU A 1 82 ? -13.712 9.811 1.547 1.00 98.25 82 LEU A C 1
ATOM 675 O O . LEU A 1 82 ? -14.688 9.758 2.292 1.00 98.25 82 LEU A O 1
ATOM 679 N N . GLY A 1 83 ? -12.472 9.909 2.038 1.00 98.06 83 GLY A N 1
ATOM 680 C CA . GLY A 1 83 ? -12.177 10.046 3.465 1.00 98.06 83 GLY A CA 1
ATOM 681 C C . GLY A 1 83 ? -12.492 8.795 4.291 1.00 98.06 83 GLY A C 1
ATOM 682 O O . GLY A 1 83 ? -12.739 8.905 5.494 1.00 98.06 83 GLY A O 1
ATOM 683 N N . ARG A 1 84 ? -12.509 7.605 3.678 1.00 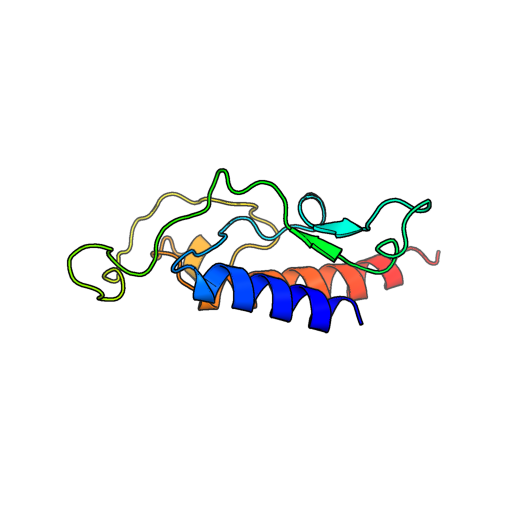98.56 84 ARG A N 1
ATOM 684 C CA . ARG A 1 84 ? -12.728 6.333 4.384 1.00 98.56 84 ARG A CA 1
ATOM 685 C C . ARG A 1 84 ? -11.430 5.822 5.002 1.00 98.56 84 ARG A C 1
ATOM 687 O O . ARG A 1 84 ? -10.341 6.030 4.473 1.00 98.56 84 ARG A O 1
ATOM 694 N N . GLU A 1 85 ? -11.547 5.121 6.125 1.00 98.38 85 GLU A N 1
ATOM 695 C CA . GLU A 1 85 ? -10.418 4.441 6.762 1.00 98.38 85 GLU A CA 1
ATOM 696 C C . GLU A 1 85 ? -9.822 3.406 5.801 1.00 98.38 85 GLU A C 1
ATOM 698 O O . GLU A 1 85 ? -10.522 2.516 5.307 1.00 98.38 85 GLU A O 1
ATOM 703 N N . GLN A 1 86 ? -8.525 3.556 5.531 1.00 98.75 86 GLN A N 1
ATOM 704 C CA . GLN A 1 86 ? -7.803 2.684 4.615 1.00 98.75 86 GLN A CA 1
ATOM 705 C C . GLN A 1 86 ? -7.649 1.288 5.222 1.00 98.75 86 GLN A C 1
ATOM 707 O O . GLN A 1 86 ? -7.500 1.113 6.432 1.00 98.75 86 GLN A O 1
ATOM 712 N N . SER A 1 87 ? -7.661 0.288 4.353 1.00 98.75 87 SER A N 1
ATOM 713 C CA . SER A 1 87 ? -7.459 -1.122 4.663 1.00 98.75 87 SER A CA 1
ATOM 714 C C . SER A 1 87 ? -6.651 -1.783 3.542 1.00 98.75 87 SER A C 1
ATOM 716 O O . SER A 1 87 ? -6.240 -1.134 2.584 1.00 98.75 87 SER A O 1
ATOM 718 N N . ARG A 1 88 ? -6.456 -3.101 3.623 1.00 98.88 88 ARG A N 1
ATOM 719 C CA . ARG A 1 88 ? -5.689 -3.872 2.628 1.00 98.88 88 ARG A CA 1
ATOM 720 C C . ARG A 1 88 ? -6.145 -3.653 1.182 1.00 98.88 88 ARG A C 1
ATOM 722 O O . ARG A 1 88 ? -5.316 -3.645 0.279 1.00 98.88 88 ARG A O 1
ATOM 729 N N . ARG A 1 89 ? -7.451 -3.461 0.955 1.00 98.75 89 ARG A N 1
ATOM 730 C CA . ARG A 1 89 ? -8.002 -3.241 -0.395 1.00 98.75 89 ARG A CA 1
ATOM 731 C C . ARG A 1 89 ? -7.466 -1.963 -1.040 1.00 98.75 89 ARG A C 1
ATOM 733 O O . ARG A 1 89 ? -7.281 -1.933 -2.247 1.00 98.75 89 ARG A O 1
ATOM 740 N N . ASP A 1 90 ? -7.201 -0.940 -0.233 1.00 98.81 90 ASP A N 1
ATOM 741 C CA . ASP A 1 90 ? -6.781 0.373 -0.709 1.00 98.81 90 ASP A CA 1
ATOM 742 C C . ASP A 1 90 ? -5.333 0.331 -1.218 1.00 98.81 90 ASP A C 1
ATOM 744 O O . ASP A 1 90 ? -5.022 0.958 -2.228 1.00 98.81 90 ASP A O 1
ATOM 748 N N . ASP A 1 91 ? -4.476 -0.487 -0.594 1.00 98.88 91 ASP A N 1
ATOM 749 C CA . ASP A 1 91 ? -3.128 -0.768 -1.100 1.00 98.88 91 ASP A CA 1
ATOM 750 C C . ASP A 1 91 ? -3.165 -1.496 -2.457 1.00 98.88 91 ASP A C 1
ATOM 752 O O . ASP A 1 91 ? -2.387 -1.182 -3.359 1.00 98.88 91 ASP A O 1
ATOM 756 N N . LEU A 1 92 ? -4.075 -2.464 -2.625 1.00 98.88 92 LEU A N 1
ATOM 757 C CA . LEU A 1 92 ? -4.206 -3.229 -3.871 1.00 98.88 92 LEU A CA 1
ATOM 758 C C . LEU A 1 92 ? -4.816 -2.397 -5.008 1.00 98.88 92 LEU A C 1
ATOM 760 O O . LEU A 1 92 ? -4.363 -2.495 -6.148 1.00 98.88 92 LEU A O 1
ATOM 764 N N . GLU A 1 93 ? -5.803 -1.551 -4.709 1.00 98.88 93 GLU A N 1
ATOM 765 C CA . GLU A 1 93 ? -6.365 -0.604 -5.678 1.00 98.88 93 GLU A CA 1
ATOM 766 C C . GLU A 1 93 ? -5.297 0.394 -6.144 1.00 98.88 93 GLU A C 1
ATOM 768 O O . GLU A 1 93 ? -5.132 0.614 -7.345 1.00 98.88 93 GLU A O 1
ATOM 773 N N . ALA A 1 94 ? -4.490 0.910 -5.212 1.00 98.75 94 ALA A N 1
ATOM 774 C CA . ALA A 1 94 ? -3.397 1.813 -5.542 1.00 98.75 94 ALA A CA 1
ATOM 775 C C . ALA A 1 94 ? -2.288 1.145 -6.374 1.00 98.75 94 ALA A C 1
ATOM 777 O O . ALA A 1 94 ? -1.744 1.769 -7.290 1.00 98.75 94 ALA A O 1
ATOM 778 N N . LEU A 1 95 ? -1.989 -0.140 -6.133 1.00 98.69 95 LEU A N 1
ATOM 779 C CA . LEU A 1 95 ? -1.129 -0.924 -7.029 1.00 98.69 95 LEU A CA 1
ATOM 780 C C . LEU A 1 95 ? -1.725 -1.002 -8.440 1.00 98.69 95 LEU A C 1
ATOM 782 O O . LEU A 1 95 ? -0.997 -0.813 -9.412 1.00 98.69 95 LEU A O 1
ATOM 786 N N . GLY A 1 96 ? -3.039 -1.211 -8.563 1.00 98.50 96 GLY A N 1
ATOM 787 C CA . GLY A 1 96 ? -3.750 -1.188 -9.843 1.00 98.50 96 GLY A CA 1
ATOM 788 C C . GLY A 1 96 ? -3.594 0.142 -10.587 1.00 98.50 96 GLY A C 1
ATOM 789 O O . GLY A 1 96 ? -3.214 0.151 -11.761 1.00 98.50 96 GLY A O 1
ATOM 790 N N . HIS A 1 97 ? -3.796 1.270 -9.899 1.00 98.38 97 HIS A N 1
ATOM 791 C CA . HIS A 1 97 ? -3.559 2.604 -10.462 1.00 98.38 97 HIS A CA 1
ATOM 792 C C . HIS A 1 97 ? -2.109 2.779 -10.934 1.00 98.38 97 HIS A C 1
ATOM 794 O O . HIS A 1 97 ? -1.869 3.253 -12.045 1.00 98.38 97 HIS A O 1
ATOM 800 N N . MET A 1 98 ? -1.136 2.344 -10.131 1.00 97.62 98 MET A N 1
ATOM 801 C CA . MET A 1 98 ? 0.283 2.414 -10.479 1.00 97.62 98 MET A CA 1
ATOM 802 C C . MET A 1 98 ? 0.645 1.514 -11.676 1.00 97.62 98 MET A C 1
ATOM 804 O O . MET A 1 98 ? 1.441 1.909 -12.528 1.00 97.62 98 MET A O 1
ATOM 808 N N . PHE A 1 99 ? 0.048 0.325 -11.795 1.00 97.62 99 PHE A N 1
ATOM 809 C CA . PHE A 1 99 ? 0.246 -0.541 -12.961 1.00 97.62 99 PHE A CA 1
ATOM 810 C C . PHE A 1 99 ? -0.292 0.112 -14.234 1.00 97.62 99 PHE A C 1
ATOM 812 O O . PHE A 1 99 ? 0.394 0.115 -15.256 1.00 97.62 99 PHE A O 1
ATOM 819 N N . MET A 1 100 ? -1.478 0.721 -14.165 1.00 96.62 100 MET A N 1
ATOM 820 C CA . MET A 1 100 ? -2.040 1.462 -15.294 1.00 96.62 100 MET A CA 1
ATOM 821 C C . MET A 1 100 ? -1.201 2.686 -15.659 1.00 96.62 100 MET A C 1
ATOM 823 O O . MET A 1 100 ? -1.016 2.951 -16.845 1.00 96.62 100 MET A O 1
ATOM 827 N N . TYR A 1 101 ? -0.647 3.391 -14.670 1.00 95.25 101 TYR A N 1
ATOM 828 C CA . TYR A 1 101 ? 0.311 4.473 -14.897 1.00 95.25 101 TYR A CA 1
ATOM 829 C C . TYR A 1 101 ? 1.517 3.986 -15.714 1.00 95.25 101 TYR A C 1
ATOM 831 O O . TYR A 1 101 ? 1.798 4.542 -16.773 1.00 95.25 101 TYR A O 1
ATOM 839 N N . PHE A 1 102 ? 2.167 2.888 -15.309 1.00 94.19 102 PHE A N 1
ATOM 840 C CA . PHE A 1 102 ? 3.294 2.337 -16.070 1.00 94.19 102 PHE A CA 1
ATOM 841 C C . PHE A 1 102 ? 2.914 1.919 -17.494 1.00 94.19 102 PHE A C 1
ATOM 843 O O . PHE A 1 102 ? 3.677 2.163 -18.423 1.00 94.19 102 PHE A O 1
ATOM 850 N N . LEU A 1 103 ? 1.743 1.310 -17.691 1.00 94.62 103 LEU A N 1
ATOM 851 C CA . LEU A 1 103 ? 1.306 0.869 -19.020 1.00 94.62 103 LEU A CA 1
ATOM 852 C C . LEU A 1 103 ? 0.977 2.044 -19.956 1.00 94.62 103 LEU A C 1
ATOM 854 O O . LEU A 1 103 ? 1.238 1.968 -21.159 1.00 94.62 103 LEU A O 1
ATOM 858 N N . ARG A 1 104 ? 0.419 3.136 -19.422 1.00 91.31 104 ARG A N 1
ATOM 859 C CA . ARG A 1 104 ? -0.007 4.295 -20.220 1.00 91.31 104 ARG A CA 1
ATOM 860 C C . ARG A 1 104 ? 1.132 5.268 -20.516 1.00 91.31 104 ARG A C 1
ATOM 862 O O . ARG A 1 104 ? 1.266 5.679 -21.662 1.00 91.31 104 ARG A O 1
ATOM 869 N N . GLU A 1 105 ? 1.980 5.586 -19.542 1.00 77.38 105 GLU A N 1
ATOM 870 C CA . GLU A 1 105 ? 3.077 6.551 -19.735 1.00 77.38 105 GLU A CA 1
ATOM 871 C C . GLU A 1 105 ? 4.189 6.003 -20.639 1.00 77.38 105 GLU A C 1
ATOM 873 O O . GLU A 1 105 ? 4.724 6.718 -21.484 1.00 77.38 105 GLU A O 1
ATOM 878 N N . VAL A 1 106 ? 4.483 4.699 -20.558 1.00 59.25 106 VAL A N 1
ATOM 879 C CA . VAL A 1 106 ? 5.427 4.044 -21.486 1.00 59.25 106 VAL A CA 1
ATOM 880 C C . VAL A 1 106 ? 4.922 4.093 -22.935 1.00 59.25 106 VAL A C 1
ATOM 882 O O . VAL A 1 106 ? 5.723 4.072 -23.869 1.00 59.25 106 VAL A O 1
ATOM 885 N N . SER A 1 107 ? 3.606 4.199 -23.136 1.00 55.72 107 SER A N 1
ATOM 886 C CA . SER A 1 107 ? 3.002 4.297 -24.468 1.00 55.72 107 SER A CA 1
ATOM 887 C C . SER A 1 107 ? 3.062 5.713 -25.056 1.00 55.72 107 SER A C 1
ATOM 889 O O . SER A 1 107 ? 2.995 5.854 -26.272 1.00 55.72 107 SER A O 1
ATOM 891 N N . LEU A 1 108 ? 3.222 6.751 -24.227 1.00 55.12 108 LEU A N 1
ATOM 892 C CA . LEU A 1 108 ? 3.275 8.156 -24.658 1.00 55.12 108 LEU A CA 1
ATOM 893 C C . LEU A 1 108 ? 4.709 8.685 -24.844 1.00 55.12 108 LEU A C 1
ATOM 895 O O . LEU A 1 108 ? 4.901 9.700 -25.501 1.00 55.12 108 LEU A O 1
ATOM 899 N N . GLY A 1 109 ? 5.720 7.980 -24.325 1.00 50.91 109 GLY A N 1
ATOM 900 C CA . GLY A 1 109 ? 7.144 8.311 -24.493 1.00 50.91 109 GLY A CA 1
ATOM 901 C C . GLY A 1 109 ? 7.792 7.816 -25.795 1.00 50.91 109 GLY A C 1
ATOM 902 O O . GLY A 1 109 ? 9.016 7.827 -25.903 1.00 50.91 109 GLY A O 1
ATOM 903 N N . LYS A 1 110 ? 7.000 7.338 -26.765 1.00 46.19 110 LYS A N 1
ATOM 904 C CA . LYS A 1 110 ? 7.449 7.020 -28.131 1.00 46.19 110 LYS A CA 1
ATOM 905 C C . LYS A 1 110 ? 6.854 8.039 -29.105 1.00 46.19 110 LYS A C 1
ATOM 907 O O . LYS A 1 110 ? 5.888 7.737 -29.801 1.00 46.19 110 LYS A O 1
ATOM 912 N N . GLY A 1 111 ? 7.421 9.240 -29.104 1.00 42.66 111 GLY A N 1
ATOM 913 C CA . GLY A 1 111 ? 7.180 10.308 -30.073 1.00 42.66 111 GLY A CA 1
ATOM 914 C C . GLY A 1 111 ? 8.500 10.970 -30.409 1.00 42.66 111 GLY A C 1
ATOM 915 O O . GLY A 1 111 ? 9.235 11.268 -29.442 1.00 42.66 111 GLY A O 1
#

Mean predicted aligned error: 3.85 Å

pLDDT: mean 94.63, std 10.76, range [42.66, 98.88]

Secondary structure (DSSP, 8-state):
-HHHHHHHHHHHHHHTTEE-----GGGEEEPPTTSTTTT-EEE---TT-EESB-TTT-PBPPP--SPPP-S-TTTS-HHHHTTPPP-HHHHHHHHHHHHHHHHHHHHHS--

Sequence (111 aa):
MIAVQLVDRMEYVHSKNLIYRDVKPENFLIGRQSTRRNHKIHIIDFGLAKEYIDPDTKKHIPFKENKSLTGTARYMSIGTHLGREQSRRDDLEALGHMFMYFLREVSLGKG

Organism: Bugula neritina (NCBI:txid10212)

Radius of gyration: 15.4 Å; Cα contacts (8 Å, |Δi|>4): 150; chains: 1; bounding box: 42×25×52 Å

InterPro domains:
  IPR000719 Protein kinase domain [PF00069] (2-103)
  IPR000719 Protein kinase domain [PS50011] (1-111)
  IPR008271 Serine/threonine-protein kinase, active site [PS00108] (18-30)
  IPR011009 Protein kinase-like domain superfamily [SSF56112] (2-104)
  IPR050235 Casein kinase 1/Serine/threonine-protein kinase-like [PTHR11909] (1-104)

Foldseek 3Di:
DVLVLLVVQLVVCVVVQKHQLADDPVQWDADDPVDPRRRHIDGDDSVVMDGQQDPPVRDGDDKDAPADQDYDPQQFDPCSVRRIDDDSVRSVSSSVSNVVVVVVVVVVVPD